Protein AF-A0A1N7G6J4-F1 (afdb_monomer_lite)

Foldseek 3Di:
DALVVLLVLLLPFDFPDPVLVVLSVLLNVLSVVQNVQVVVPHDRPLVSLVSSLVSLVVNLVVCVVVVGPSGDPVNSVSSVVSSVVSVVVSVVVVVD

Structure (mmCIF, N/CA/C/O backbone):
data_AF-A0A1N7G6J4-F1
#
_entry.id   AF-A0A1N7G6J4-F1
#
loop_
_atom_site.group_PDB
_atom_site.id
_atom_site.type_symbol
_atom_site.label_atom_id
_atom_site.label_alt_id
_atom_site.label_comp_id
_atom_site.label_asym_id
_atom_site.label_entity_id
_atom_site.label_seq_id
_atom_site.pdbx_PDB_ins_code
_atom_site.Cartn_x
_atom_site.Cartn_y
_atom_site.Cartn_z
_atom_site.occupancy
_atom_site.B_iso_or_equiv
_atom_site.auth_seq_id
_atom_site.auth_comp_id
_atom_site.auth_asym_id
_atom_site.auth_atom_id
_atom_site.pdbx_PDB_model_num
ATOM 1 N N . MET A 1 1 ? -10.338 -8.335 1.757 1.00 73.31 1 MET A N 1
ATOM 2 C CA . MET A 1 1 ? -8.888 -8.339 2.011 1.00 73.31 1 MET A CA 1
ATOM 3 C C . MET A 1 1 ? -8.643 -7.590 3.307 1.00 73.31 1 MET A C 1
ATOM 5 O O . MET A 1 1 ? -9.144 -6.479 3.438 1.00 73.31 1 MET A O 1
ATOM 9 N N . THR A 1 2 ? -7.968 -8.201 4.274 1.00 89.00 2 THR A N 1
ATOM 10 C CA . THR A 1 2 ? -7.589 -7.554 5.543 1.00 89.00 2 THR A CA 1
ATOM 11 C C . THR A 1 2 ? -6.323 -6.708 5.369 1.00 89.00 2 THR A C 1
ATOM 13 O O . THR A 1 2 ? -5.602 -6.863 4.380 1.00 89.00 2 THR A O 1
ATOM 16 N N . ILE A 1 3 ? -6.009 -5.833 6.333 1.00 93.25 3 ILE A N 1
ATOM 17 C CA . ILE A 1 3 ? -4.750 -5.072 6.297 1.00 93.25 3 ILE A CA 1
ATOM 18 C C . ILE A 1 3 ? -3.538 -6.010 6.355 1.00 93.25 3 ILE A C 1
ATOM 20 O O . ILE A 1 3 ? -2.574 -5.812 5.619 1.00 93.25 3 ILE A O 1
ATOM 24 N N . SER A 1 4 ? -3.592 -7.077 7.155 1.00 92.69 4 SER A N 1
ATOM 25 C CA . SER A 1 4 ? -2.499 -8.052 7.230 1.00 92.69 4 SER A CA 1
ATOM 26 C C . SER A 1 4 ? -2.273 -8.782 5.898 1.00 92.69 4 SER A C 1
ATOM 28 O O . SER A 1 4 ? -1.126 -8.995 5.499 1.00 92.69 4 SER A O 1
ATOM 30 N N . GLU A 1 5 ? -3.348 -9.133 5.181 1.00 93.50 5 GLU A N 1
ATOM 31 C CA . GLU A 1 5 ? -3.260 -9.699 3.828 1.00 93.50 5 GLU A CA 1
ATOM 32 C C . GLU A 1 5 ? -2.641 -8.700 2.848 1.00 93.50 5 GLU A C 1
ATOM 34 O O . GLU A 1 5 ? -1.722 -9.06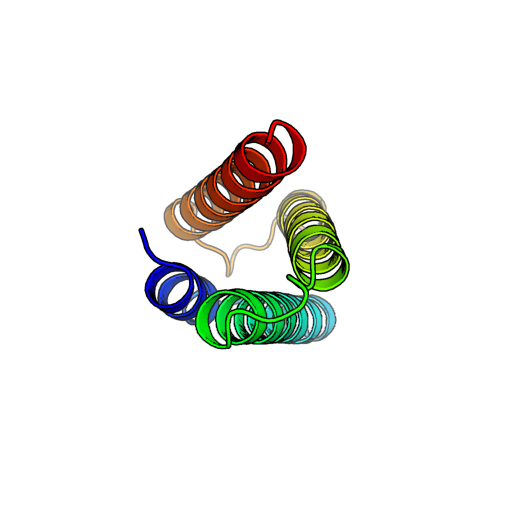2 2.114 1.00 93.50 5 GLU A O 1
ATOM 39 N N . LEU A 1 6 ? -3.078 -7.439 2.889 1.00 94.56 6 LEU A N 1
ATOM 40 C CA . LEU A 1 6 ? -2.555 -6.367 2.042 1.00 94.56 6 LEU A CA 1
ATOM 41 C C . LEU A 1 6 ? -1.047 -6.167 2.282 1.00 94.56 6 LEU A C 1
ATOM 43 O O . LEU A 1 6 ? -0.264 -6.167 1.333 1.00 94.56 6 LEU A O 1
ATOM 47 N N . CYS A 1 7 ? 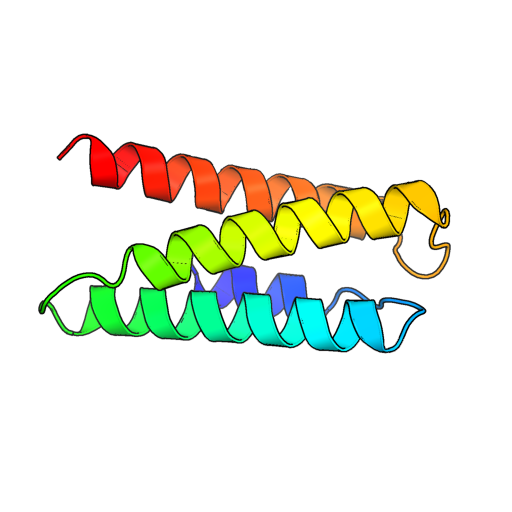-0.609 -6.092 3.541 1.00 96.38 7 CYS A N 1
ATOM 48 C CA . CYS A 1 7 ? 0.809 -6.000 3.905 1.00 96.38 7 CYS A CA 1
ATOM 49 C C . CYS A 1 7 ? 1.627 -7.186 3.376 1.00 96.38 7 CYS A C 1
ATOM 51 O O . CYS A 1 7 ? 2.729 -6.998 2.851 1.00 96.38 7 CYS A O 1
ATOM 53 N N . ARG A 1 8 ? 1.087 -8.409 3.480 1.00 95.75 8 ARG A N 1
ATOM 54 C CA . ARG A 1 8 ? 1.736 -9.613 2.949 1.00 95.75 8 ARG A CA 1
ATOM 55 C C . ARG A 1 8 ? 1.914 -9.520 1.438 1.00 95.75 8 ARG A C 1
ATOM 57 O O . ARG A 1 8 ? 3.011 -9.789 0.952 1.00 95.75 8 ARG A O 1
ATOM 64 N N . GLU A 1 9 ? 0.880 -9.134 0.700 1.00 94.31 9 GLU A N 1
ATOM 65 C CA . GLU A 1 9 ? 0.972 -9.023 -0.757 1.00 94.31 9 GLU A CA 1
ATOM 66 C C . GLU A 1 9 ? 1.912 -7.883 -1.190 1.00 94.31 9 GLU A C 1
ATOM 68 O O . GLU A 1 9 ? 2.763 -8.091 -2.056 1.00 94.31 9 GLU A O 1
ATOM 73 N N . LEU A 1 10 ? 1.872 -6.723 -0.524 1.00 95.25 10 LEU A N 1
ATOM 74 C CA . LEU A 1 10 ? 2.802 -5.617 -0.793 1.00 95.25 10 LEU A CA 1
ATOM 75 C C . LEU A 1 10 ? 4.268 -6.003 -0.565 1.00 95.25 10 LEU A C 1
ATOM 77 O O . LEU A 1 10 ? 5.131 -5.621 -1.356 1.00 95.25 10 LEU A O 1
ATOM 81 N N . SER A 1 11 ? 4.561 -6.796 0.472 1.00 96.00 11 SER A N 1
ATOM 82 C CA . SER A 1 11 ? 5.932 -7.246 0.769 1.00 96.00 11 SER A CA 1
ATOM 83 C C . SER A 1 11 ? 6.552 -8.121 -0.329 1.00 96.00 11 SER A C 1
ATOM 85 O O . SER A 1 11 ? 7.772 -8.276 -0.384 1.00 96.00 11 SER A O 1
ATOM 87 N N . ARG A 1 12 ? 5.729 -8.684 -1.225 1.00 95.25 12 ARG A N 1
ATOM 88 C CA . ARG A 1 12 ? 6.176 -9.529 -2.343 1.00 95.25 12 ARG A CA 1
ATOM 89 C C . ARG A 1 12 ? 6.556 -8.728 -3.585 1.00 95.25 12 ARG A C 1
ATOM 91 O O . ARG A 1 12 ? 7.094 -9.305 -4.533 1.00 95.25 12 ARG A O 1
ATOM 98 N N . ILE A 1 13 ? 6.267 -7.428 -3.618 1.00 95.88 13 ILE A N 1
ATOM 99 C CA . ILE A 1 13 ? 6.612 -6.575 -4.753 1.00 95.88 13 ILE A CA 1
ATOM 100 C C 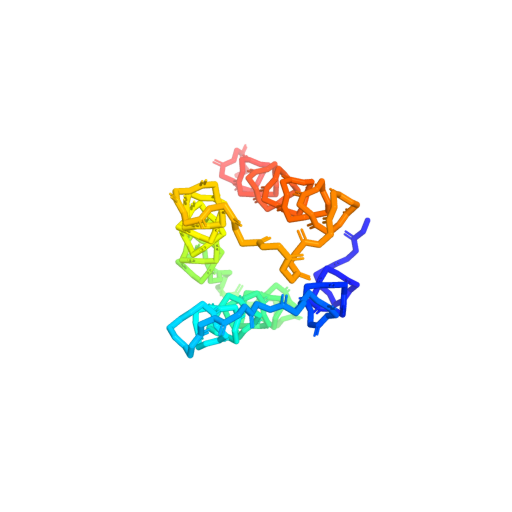. ILE A 1 13 ? 8.111 -6.272 -4.713 1.00 95.88 13 ILE A C 1
ATOM 102 O O . ILE A 1 13 ? 8.627 -5.713 -3.746 1.00 95.88 13 ILE A O 1
ATOM 106 N N . GLN A 1 14 ? 8.817 -6.627 -5.787 1.00 95.12 14 GLN A N 1
ATOM 107 C CA . GLN A 1 14 ? 10.246 -6.359 -5.907 1.00 95.12 14 GLN A CA 1
ATOM 108 C C . GLN A 1 14 ? 10.487 -5.065 -6.677 1.00 95.12 14 GLN A C 1
ATOM 110 O O . GLN A 1 14 ? 10.300 -4.997 -7.888 1.00 95.12 14 GLN A O 1
ATOM 115 N N . PHE A 1 15 ? 10.920 -4.034 -5.956 1.00 96.62 15 PHE A N 1
ATOM 116 C CA . PHE A 1 15 ? 11.305 -2.754 -6.541 1.00 96.62 15 PHE A CA 1
ATOM 117 C C . PHE A 1 15 ? 12.796 -2.724 -6.887 1.00 96.62 15 PHE A C 1
ATOM 119 O O . PHE A 1 15 ? 13.625 -3.219 -6.117 1.00 96.62 15 PHE A O 1
ATOM 126 N N . SER A 1 16 ? 13.153 -2.071 -7.993 1.00 95.31 16 SER A N 1
ATOM 127 C CA . SER A 1 16 ? 14.548 -1.985 -8.449 1.00 95.31 16 SER A CA 1
ATOM 128 C C . SER A 1 16 ? 15.404 -0.988 -7.669 1.00 95.31 16 SER A C 1
ATOM 130 O O . SER A 1 16 ? 16.617 -1.171 -7.562 1.00 95.31 16 SER A O 1
ATOM 132 N N . THR A 1 17 ? 14.802 0.056 -7.090 1.00 97.25 17 THR A N 1
ATOM 133 C CA . THR A 1 17 ? 15.538 1.140 -6.422 1.00 97.25 17 THR A CA 1
ATOM 134 C C . THR A 1 17 ? 15.463 1.041 -4.900 1.00 97.25 17 THR A C 1
ATOM 136 O O . THR A 1 17 ? 14.443 0.650 -4.334 1.00 97.25 17 THR A O 1
ATOM 139 N N . ALA A 1 18 ? 16.537 1.451 -4.214 1.00 97.31 18 ALA A N 1
ATOM 140 C CA . ALA A 1 18 ? 16.574 1.499 -2.750 1.00 97.31 18 ALA A CA 1
ATOM 141 C C . ALA A 1 18 ? 15.462 2.393 -2.171 1.00 97.31 18 ALA A C 1
ATOM 143 O O . ALA A 1 18 ? 14.745 1.972 -1.272 1.00 97.31 18 ALA A O 1
ATOM 144 N N . HIS A 1 19 ? 15.247 3.573 -2.763 1.00 96.25 19 HIS A N 1
ATOM 145 C CA . HIS A 1 19 ? 14.195 4.505 -2.351 1.00 96.25 19 HIS A CA 1
ATOM 146 C C . HIS A 1 19 ? 12.786 3.897 -2.441 1.00 96.25 19 HIS A C 1
ATOM 148 O O . HIS A 1 19 ? 11.961 4.121 -1.559 1.00 96.25 19 HIS A O 1
ATOM 154 N N . ALA A 1 20 ? 12.497 3.108 -3.482 1.00 97.56 20 ALA A N 1
ATOM 155 C CA . ALA A 1 20 ? 11.202 2.444 -3.610 1.00 97.56 20 ALA A CA 1
ATOM 156 C C . ALA A 1 20 ? 11.038 1.304 -2.594 1.00 97.56 20 ALA A C 1
ATOM 158 O O . ALA A 1 20 ? 9.964 1.164 -2.015 1.00 97.56 20 ALA A O 1
ATOM 159 N N . LYS A 1 21 ? 12.107 0.551 -2.303 1.00 98.06 21 LYS A N 1
ATOM 160 C CA . LYS A 1 21 ? 12.103 -0.464 -1.234 1.00 98.06 21 LYS A CA 1
ATOM 161 C C . LYS A 1 21 ? 11.840 0.159 0.138 1.00 98.06 21 LYS A C 1
ATOM 163 O O . LYS A 1 21 ? 10.988 -0.325 0.879 1.00 98.06 21 LYS A O 1
ATOM 168 N N . GLU A 1 22 ? 12.529 1.252 0.458 1.00 98.12 22 GLU A N 1
ATOM 169 C CA . GLU A 1 22 ? 12.330 1.994 1.706 1.00 98.12 22 GLU A CA 1
ATOM 170 C C . GLU A 1 22 ? 10.900 2.538 1.804 1.00 98.12 22 GLU A C 1
ATOM 172 O O . GLU A 1 22 ? 10.227 2.357 2.821 1.00 98.12 22 GLU A O 1
ATOM 177 N N . ARG A 1 23 ? 10.393 3.139 0.720 1.00 98.06 23 ARG A N 1
ATOM 178 C CA . ARG A 1 23 ? 9.020 3.647 0.681 1.00 98.06 23 ARG A CA 1
ATOM 179 C C . ARG A 1 23 ? 7.990 2.534 0.869 1.00 98.06 23 ARG A C 1
ATOM 181 O O . ARG A 1 23 ? 7.041 2.738 1.619 1.00 98.06 23 ARG A O 1
ATOM 188 N N . ALA A 1 24 ? 8.173 1.377 0.236 1.00 98.06 24 ALA A N 1
ATOM 189 C CA . ALA A 1 24 ? 7.289 0.224 0.400 1.00 98.06 24 ALA A CA 1
ATOM 190 C C . ALA A 1 24 ? 7.298 -0.311 1.839 1.00 98.06 24 ALA A C 1
ATOM 192 O O . ALA A 1 24 ? 6.234 -0.563 2.401 1.00 98.06 24 ALA A O 1
ATOM 193 N N . SER A 1 25 ? 8.476 -0.397 2.464 1.00 98.25 25 SER A N 1
ATOM 194 C CA . SER A 1 25 ? 8.603 -0.751 3.883 1.00 98.25 25 SER A CA 1
ATOM 195 C C . SER A 1 25 ? 7.832 0.227 4.776 1.00 98.25 25 SER A C 1
ATOM 197 O O . SER A 1 25 ? 7.041 -0.188 5.623 1.00 98.25 25 SER A O 1
ATOM 199 N N . ARG A 1 26 ? 7.969 1.536 4.523 1.00 98.38 26 ARG A N 1
ATOM 200 C CA . ARG A 1 26 ? 7.224 2.566 5.257 1.00 98.38 26 ARG A CA 1
ATOM 201 C C . ARG A 1 26 ? 5.714 2.447 5.052 1.00 98.38 26 ARG A C 1
ATOM 203 O O . ARG A 1 26 ? 4.981 2.574 6.022 1.00 98.38 26 ARG A O 1
ATOM 210 N N . VAL A 1 27 ? 5.241 2.174 3.833 1.00 98.50 27 VAL A N 1
ATOM 211 C CA . VAL A 1 27 ? 3.809 1.928 3.567 1.00 98.50 27 VAL A CA 1
ATOM 212 C C . VAL A 1 27 ? 3.294 0.765 4.417 1.00 98.50 27 VAL A C 1
ATOM 214 O O . VAL A 1 27 ? 2.282 0.916 5.095 1.00 98.50 27 VAL A O 1
ATOM 217 N N . ILE A 1 28 ? 4.009 -0.363 4.437 1.00 98.44 28 ILE A N 1
ATOM 218 C CA . ILE A 1 28 ? 3.640 -1.538 5.241 1.00 98.44 28 ILE A CA 1
ATOM 219 C C . ILE A 1 28 ? 3.608 -1.191 6.734 1.00 98.44 28 ILE A C 1
ATOM 221 O O . ILE A 1 28 ? 2.649 -1.534 7.421 1.00 98.44 28 ILE A O 1
ATOM 225 N N . GLN A 1 29 ? 4.611 -0.465 7.229 1.00 98.50 29 GLN A N 1
ATOM 226 C CA . GLN A 1 29 ? 4.658 -0.029 8.624 1.00 98.50 29 GLN A CA 1
ATOM 227 C C . GLN A 1 29 ? 3.451 0.847 8.991 1.00 98.50 29 GLN A C 1
ATOM 229 O O . GLN A 1 29 ? 2.839 0.642 10.036 1.00 98.50 29 GLN A O 1
ATOM 234 N N . GLN A 1 30 ? 3.085 1.808 8.140 1.00 98.31 30 GLN A N 1
ATOM 235 C CA . GLN A 1 30 ? 1.943 2.688 8.400 1.00 98.31 30 GLN A CA 1
ATOM 236 C C . GLN A 1 30 ? 0.614 1.927 8.399 1.00 98.31 30 GLN A C 1
ATOM 238 O O . GLN A 1 30 ? -0.228 2.147 9.267 1.00 98.31 30 GLN A O 1
ATOM 243 N N . LEU A 1 31 ? 0.457 0.956 7.499 1.00 97.69 31 LEU A N 1
ATOM 244 C CA . LEU A 1 31 ? -0.701 0.064 7.504 1.00 97.69 31 LEU A CA 1
ATOM 245 C C . LEU A 1 31 ? -0.788 -0.762 8.792 1.00 97.69 31 LEU A C 1
ATOM 247 O O . LEU A 1 31 ? -1.869 -0.890 9.356 1.00 97.69 31 LEU A O 1
ATOM 251 N N . GLN A 1 32 ? 0.334 -1.283 9.291 1.00 97.62 32 GLN A N 1
ATOM 252 C CA . GLN A 1 32 ? 0.377 -2.032 10.553 1.00 97.62 32 GLN A CA 1
ATOM 253 C C . GLN A 1 32 ? 0.042 -1.157 11.768 1.00 97.62 32 GLN A C 1
ATOM 255 O O . GLN A 1 32 ? -0.664 -1.611 12.670 1.00 97.62 32 GLN A O 1
ATOM 260 N N . ILE A 1 33 ? 0.520 0.093 11.793 1.00 96.81 33 ILE A N 1
ATOM 261 C CA . ILE A 1 33 ? 0.176 1.072 12.837 1.00 96.81 33 ILE A CA 1
ATOM 262 C C . ILE A 1 33 ? -1.330 1.340 12.825 1.00 96.81 33 ILE A C 1
ATOM 264 O O . ILE A 1 33 ? -1.975 1.295 13.873 1.00 96.81 33 ILE A O 1
ATOM 268 N N . TYR A 1 34 ? -1.894 1.580 11.642 1.00 95.81 34 TYR A N 1
ATOM 269 C CA . TYR A 1 34 ? -3.327 1.775 11.477 1.00 95.81 34 TYR A CA 1
ATOM 270 C C . TYR A 1 34 ? -4.128 0.542 11.931 1.00 95.81 34 TYR A C 1
ATOM 272 O O . TYR A 1 34 ? -5.031 0.678 12.754 1.00 95.81 34 TYR A O 1
ATOM 280 N N . ASP A 1 35 ? -3.767 -0.661 11.483 1.00 95.38 35 ASP A N 1
ATOM 281 C CA . ASP A 1 35 ? -4.453 -1.909 11.856 1.00 95.38 35 ASP A CA 1
ATOM 282 C C . ASP A 1 35 ? -4.436 -2.131 13.374 1.00 95.38 35 ASP A C 1
ATOM 284 O O . ASP A 1 35 ? -5.465 -2.413 13.987 1.00 95.38 35 ASP A O 1
ATOM 288 N N . SER A 1 36 ? -3.285 -1.885 14.006 1.00 95.62 36 SER A N 1
ATOM 289 C CA . SER A 1 36 ? -3.141 -1.964 15.464 1.00 95.62 36 SER A CA 1
ATOM 290 C C . SER A 1 36 ? -4.037 -0.952 16.187 1.00 95.62 36 SER A C 1
ATOM 292 O O . SER A 1 36 ? -4.595 -1.270 17.236 1.00 95.62 36 SER A O 1
ATOM 294 N N . SER A 1 37 ? -4.207 0.255 15.631 1.00 93.94 37 SER A N 1
ATOM 295 C CA . SER A 1 37 ? -5.103 1.273 16.203 1.00 93.94 37 SER A CA 1
ATOM 296 C C . SER A 1 37 ? -6.583 0.899 16.088 1.00 93.94 37 SER A C 1
ATOM 298 O O . SER A 1 37 ? -7.352 1.168 17.002 1.00 93.94 37 SER A O 1
ATOM 300 N N . VAL A 1 38 ? -6.981 0.218 15.008 1.00 91.56 38 VAL A N 1
ATOM 301 C CA . VAL A 1 38 ? -8.350 -0.296 14.850 1.00 91.56 38 VAL A CA 1
ATOM 302 C C . VAL A 1 38 ? -8.613 -1.428 15.845 1.00 91.56 38 VAL A C 1
ATOM 304 O O . VAL A 1 38 ? -9.675 -1.483 16.461 1.00 91.56 38 VAL A O 1
ATOM 307 N N . GLN A 1 39 ? -7.639 -2.321 16.035 1.00 91.94 39 GLN A N 1
ATOM 308 C CA . GLN A 1 39 ? -7.765 -3.474 16.932 1.00 91.94 39 GLN A CA 1
ATOM 309 C C . GLN A 1 39 ? -7.760 -3.097 18.418 1.00 91.94 39 GLN A C 1
ATOM 311 O O . GLN A 1 39 ? -8.364 -3.805 19.221 1.00 91.94 39 GLN A O 1
ATOM 316 N N . SER A 1 40 ? -7.095 -2.002 18.800 1.00 91.69 40 SER A N 1
ATOM 317 C CA . SER A 1 40 ? -7.026 -1.567 20.201 1.00 91.69 40 SER A CA 1
ATOM 318 C C . SER A 1 40 ? -8.340 -0.976 20.724 1.00 91.69 40 SER A C 1
ATOM 320 O O . SER A 1 40 ? -8.492 -0.832 21.937 1.00 91.69 40 SER A O 1
ATOM 322 N N . GLY A 1 41 ? -9.280 -0.625 19.837 1.00 80.94 41 GLY A N 1
ATOM 323 C CA . GLY A 1 41 ? -10.550 0.015 20.195 1.00 80.94 41 GLY A CA 1
ATOM 324 C C . GLY A 1 41 ? -10.405 1.435 20.758 1.00 80.94 41 GLY A C 1
ATOM 325 O O . GLY A 1 41 ? -11.381 1.982 21.267 1.00 80.94 41 GLY A O 1
ATOM 326 N N . GLY A 1 42 ? -9.197 2.006 20.702 1.00 82.31 42 GLY A N 1
ATOM 327 C CA . GLY A 1 42 ? -8.918 3.396 21.056 1.00 82.31 42 GLY A CA 1
ATOM 328 C C . GLY A 1 42 ? -9.064 4.336 19.859 1.00 82.31 42 GLY A C 1
ATOM 329 O O . GLY A 1 42 ? -9.797 4.055 18.911 1.00 82.31 42 GLY A O 1
ATOM 330 N N . ASP A 1 43 ? -8.333 5.450 19.890 1.00 89.25 43 ASP A N 1
ATOM 331 C CA . ASP A 1 43 ? -8.323 6.407 18.784 1.00 89.25 43 ASP A CA 1
ATOM 332 C C . ASP A 1 43 ? -7.718 5.775 17.522 1.00 89.25 43 ASP A C 1
ATOM 334 O O . ASP A 1 43 ? -6.545 5.386 17.485 1.00 89.25 43 ASP A O 1
ATOM 338 N N . ILE A 1 44 ? -8.529 5.697 16.466 1.00 91.12 44 ILE A N 1
ATOM 339 C CA . ILE A 1 44 ? -8.100 5.183 15.166 1.00 91.12 44 ILE A CA 1
ATOM 340 C C . ILE A 1 44 ? -7.079 6.150 14.565 1.00 91.12 44 ILE A C 1
ATOM 342 O O . ILE A 1 44 ? -7.339 7.342 14.379 1.00 91.12 44 ILE A O 1
ATOM 346 N N . ASN A 1 45 ? -5.912 5.627 14.197 1.00 93.62 45 ASN A N 1
ATOM 347 C CA . ASN A 1 45 ? -4.836 6.414 13.614 1.00 93.62 45 ASN A CA 1
ATOM 348 C C . ASN A 1 45 ? -5.056 6.619 12.106 1.00 93.62 45 ASN A C 1
ATOM 350 O O . ASN A 1 45 ? -4.422 5.981 11.262 1.00 93.62 45 ASN A O 1
ATOM 354 N N . PHE A 1 46 ? -5.955 7.541 11.766 1.00 92.44 46 PHE A N 1
ATOM 355 C CA . PHE A 1 46 ? -6.248 7.916 10.379 1.00 92.44 46 PHE A CA 1
ATOM 356 C C . PHE A 1 46 ? -5.054 8.514 9.634 1.00 92.44 46 PHE A C 1
ATOM 358 O O . PHE A 1 46 ? -4.933 8.339 8.422 1.00 92.44 46 PHE A O 1
ATOM 365 N N . VAL A 1 47 ? -4.145 9.176 10.355 1.00 94.56 47 VAL A N 1
ATOM 366 C CA . VAL A 1 47 ? -2.927 9.750 9.771 1.00 94.56 47 VAL A CA 1
ATOM 367 C C . VAL A 1 47 ? -2.047 8.648 9.183 1.00 94.56 47 VAL A C 1
ATOM 369 O O . VAL A 1 47 ? -1.569 8.790 8.060 1.00 94.56 47 VAL A O 1
ATOM 372 N N . ALA A 1 48 ? -1.904 7.517 9.878 1.00 96.19 48 ALA A N 1
ATOM 373 C CA . ALA A 1 48 ? -1.151 6.374 9.367 1.00 96.19 48 ALA A CA 1
ATOM 374 C C . ALA A 1 48 ? -1.774 5.800 8.078 1.00 96.19 48 ALA A C 1
ATOM 376 O O . ALA A 1 48 ? -1.061 5.499 7.119 1.00 96.19 48 ALA A O 1
ATOM 377 N N . LEU A 1 49 ? -3.108 5.712 7.995 1.00 96.25 49 LEU A N 1
ATOM 378 C CA . LEU A 1 49 ? -3.779 5.274 6.764 1.00 96.25 49 LEU A CA 1
ATOM 379 C C . LEU A 1 49 ? -3.548 6.254 5.603 1.00 96.25 49 LEU A C 1
ATOM 381 O O . LEU A 1 49 ? -3.256 5.826 4.485 1.00 96.25 49 LEU A O 1
ATOM 385 N N . LEU A 1 50 ? -3.633 7.561 5.861 1.00 96.25 50 LEU A N 1
ATOM 386 C CA . LEU A 1 50 ? -3.390 8.590 4.850 1.00 96.25 50 LEU A CA 1
ATOM 387 C C . LEU A 1 50 ? -1.937 8.567 4.344 1.00 96.25 50 LEU A C 1
ATOM 389 O O . LEU A 1 50 ? -1.702 8.627 3.134 1.00 96.25 50 LEU A O 1
ATOM 393 N N . ASP A 1 51 ? -0.970 8.403 5.246 1.00 97.94 51 ASP A N 1
ATOM 394 C CA . ASP A 1 51 ? 0.449 8.265 4.906 1.00 97.94 51 ASP A CA 1
ATOM 395 C C . ASP A 1 51 ? 0.712 7.016 4.049 1.00 97.94 51 ASP A C 1
ATOM 397 O O . ASP A 1 51 ? 1.502 7.065 3.097 1.00 97.94 51 ASP A O 1
ATOM 401 N N . ALA A 1 52 ? 0.034 5.901 4.342 1.00 98.19 52 ALA A N 1
ATOM 402 C CA . ALA A 1 52 ? 0.110 4.693 3.525 1.00 98.19 52 ALA A CA 1
ATOM 403 C C . ALA A 1 52 ? -0.436 4.935 2.107 1.00 98.19 52 ALA A C 1
ATOM 405 O O . ALA A 1 52 ? 0.233 4.584 1.131 1.00 98.19 52 ALA A O 1
ATOM 406 N N . ILE A 1 53 ? -1.599 5.589 1.980 1.00 98.19 53 ILE A N 1
ATOM 407 C CA . ILE A 1 53 ? -2.199 5.965 0.687 1.00 98.19 53 ILE A CA 1
ATOM 408 C C . ILE A 1 53 ? -1.226 6.838 -0.115 1.00 98.19 53 ILE A C 1
ATOM 410 O O . ILE A 1 53 ? -0.893 6.509 -1.256 1.00 98.19 53 ILE A O 1
ATOM 414 N N . ALA A 1 54 ? -0.699 7.905 0.492 1.00 98.31 54 ALA A N 1
ATOM 415 C CA . ALA A 1 54 ? 0.258 8.801 -0.156 1.00 98.31 54 ALA A CA 1
ATOM 416 C C . ALA A 1 54 ? 1.547 8.070 -0.578 1.00 98.31 54 ALA A C 1
ATOM 418 O O . ALA A 1 54 ? 2.094 8.311 -1.660 1.00 98.31 54 ALA A O 1
ATOM 419 N N . GLY A 1 55 ? 2.026 7.136 0.248 1.00 98.25 55 GLY A N 1
ATOM 420 C CA . GLY A 1 55 ? 3.167 6.287 -0.079 1.00 98.25 55 GLY A CA 1
ATOM 421 C C . GLY A 1 55 ? 2.911 5.373 -1.281 1.00 98.25 55 GLY A C 1
ATOM 422 O O . GLY A 1 55 ? 3.792 5.248 -2.134 1.00 98.25 55 GLY A O 1
ATOM 423 N N . MET A 1 56 ? 1.713 4.795 -1.402 1.00 98.38 56 MET A N 1
ATOM 424 C CA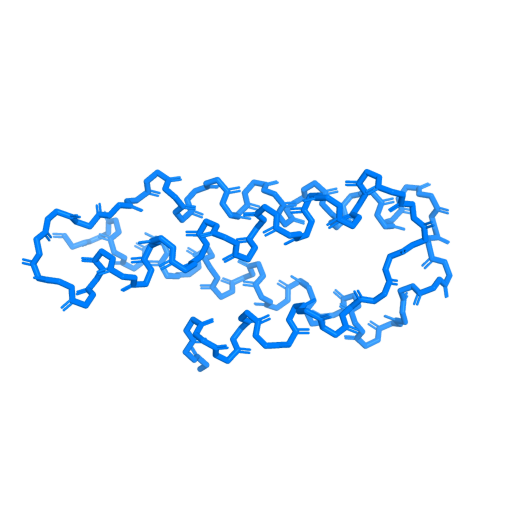 . MET A 1 56 ? 1.335 3.979 -2.562 1.00 98.38 56 MET A CA 1
ATOM 425 C C . MET A 1 56 ? 1.203 4.806 -3.842 1.00 98.38 56 MET A C 1
ATOM 427 O O . MET A 1 56 ? 1.686 4.367 -4.885 1.00 98.38 56 MET A O 1
ATOM 431 N N . VAL A 1 57 ? 0.631 6.014 -3.771 1.00 98.38 57 VAL A N 1
ATOM 432 C CA . VAL A 1 57 ? 0.592 6.949 -4.914 1.00 98.38 57 VAL A CA 1
ATOM 433 C C . VAL A 1 57 ? 2.005 7.236 -5.415 1.00 98.38 57 VAL A C 1
ATOM 435 O O . VAL A 1 57 ? 2.272 7.153 -6.615 1.00 98.38 57 VAL A O 1
ATOM 438 N N . TRP A 1 58 ? 2.933 7.512 -4.495 1.00 98.38 58 TRP A N 1
ATOM 439 C CA . TRP A 1 58 ? 4.331 7.733 -4.852 1.00 98.38 58 TRP A CA 1
ATOM 440 C C . TRP A 1 58 ? 4.952 6.503 -5.526 1.00 98.38 58 TRP A C 1
ATOM 442 O O . TRP A 1 58 ? 5.638 6.649 -6.534 1.00 98.38 58 TRP A O 1
ATOM 452 N N . LEU A 1 59 ? 4.701 5.292 -5.012 1.00 98.31 59 LEU A N 1
ATOM 453 C CA . LEU A 1 59 ? 5.222 4.051 -5.600 1.00 98.31 59 LEU A CA 1
ATOM 454 C C . LEU A 1 59 ? 4.666 3.802 -7.006 1.00 98.31 59 LEU A C 1
ATOM 456 O O . LEU A 1 59 ? 5.437 3.460 -7.903 1.00 98.31 59 LEU A O 1
ATOM 460 N N . LEU A 1 60 ? 3.362 4.002 -7.211 1.00 97.94 60 LEU A N 1
ATOM 461 C CA . LEU A 1 60 ? 2.714 3.872 -8.520 1.00 97.94 60 LEU A CA 1
ATOM 462 C C . LEU A 1 60 ? 3.353 4.816 -9.542 1.00 97.94 60 LEU A C 1
ATOM 464 O O . LEU A 1 60 ? 3.733 4.391 -10.637 1.00 97.94 60 LEU A O 1
ATOM 468 N N . GLU A 1 61 ? 3.527 6.080 -9.159 1.00 97.88 61 GLU A N 1
ATOM 469 C CA . GLU A 1 61 ? 4.142 7.082 -10.022 1.00 97.88 61 GLU A CA 1
ATOM 470 C C . GLU A 1 61 ? 5.621 6.782 -10.282 1.00 97.88 61 GLU A C 1
ATOM 472 O O . GLU A 1 61 ? 6.075 6.869 -11.423 1.00 97.88 61 GLU A O 1
ATOM 477 N N . HIS A 1 62 ? 6.371 6.365 -9.260 1.00 97.69 62 HIS A N 1
ATOM 478 C CA . HIS A 1 62 ? 7.781 5.998 -9.395 1.00 97.69 62 HIS A CA 1
ATOM 479 C C . HIS A 1 62 ? 7.960 4.828 -10.367 1.00 97.69 62 HIS A C 1
ATOM 481 O O . HIS A 1 62 ? 8.706 4.952 -11.339 1.00 97.69 62 HIS A O 1
ATOM 487 N N . VAL A 1 63 ? 7.225 3.728 -10.165 1.00 97.25 63 VAL A N 1
ATOM 488 C CA . VAL A 1 63 ? 7.264 2.535 -11.032 1.00 97.25 63 VAL A CA 1
ATOM 489 C C . VAL A 1 63 ? 6.942 2.888 -12.482 1.00 97.25 63 VAL A C 1
ATOM 491 O O . VAL A 1 63 ? 7.608 2.401 -13.401 1.00 97.25 63 VAL A O 1
ATOM 494 N N . ARG A 1 64 ? 5.947 3.756 -12.699 1.00 96.56 64 ARG A N 1
ATOM 495 C CA . ARG A 1 64 ? 5.578 4.252 -14.028 1.00 96.56 64 ARG A CA 1
ATOM 496 C C . ARG A 1 64 ? 6.693 5.102 -14.637 1.00 96.56 64 ARG A C 1
ATOM 498 O O . ARG A 1 64 ? 7.096 4.846 -15.770 1.00 96.56 64 ARG A O 1
ATOM 505 N N . ARG A 1 65 ? 7.205 6.083 -13.890 1.00 97.50 65 ARG A N 1
ATOM 506 C CA . ARG A 1 65 ? 8.176 7.082 -14.357 1.00 97.50 65 ARG A CA 1
ATOM 507 C C . ARG A 1 65 ? 9.502 6.468 -14.783 1.00 97.50 65 ARG A C 1
ATOM 509 O O . ARG A 1 65 ? 10.046 6.876 -15.804 1.00 97.50 65 ARG A O 1
ATOM 516 N N . ILE A 1 66 ? 10.019 5.504 -14.021 1.00 97.00 66 ILE A N 1
ATOM 517 C CA . ILE A 1 66 ? 11.279 4.827 -14.370 1.00 97.00 66 ILE A CA 1
ATOM 518 C C . ILE A 1 66 ? 11.066 3.582 -15.236 1.00 97.00 66 ILE A C 1
ATOM 520 O O . ILE A 1 66 ? 12.034 2.923 -15.604 1.00 97.00 66 ILE A O 1
ATOM 524 N N . ASN A 1 67 ? 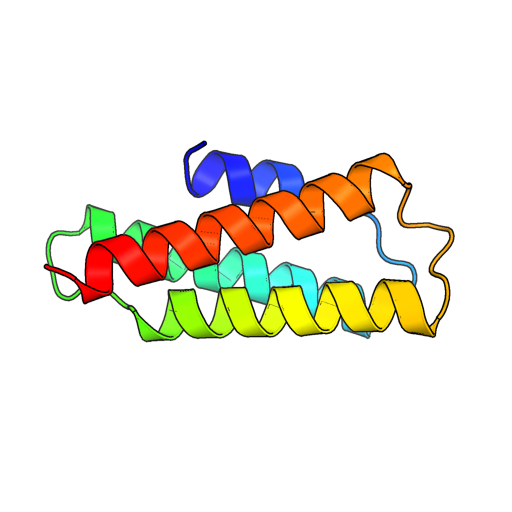9.807 3.249 -15.540 1.00 95.38 67 ASN A N 1
ATOM 525 C CA . ASN A 1 67 ? 9.414 1.994 -16.165 1.00 95.38 67 ASN A CA 1
ATOM 526 C C . ASN A 1 67 ? 10.084 0.781 -15.493 1.00 95.38 67 ASN A C 1
ATOM 528 O O . ASN A 1 67 ? 10.807 0.018 -16.137 1.00 95.38 67 ASN A O 1
ATOM 532 N N . ASP A 1 68 ? 9.862 0.625 -14.185 1.00 95.06 68 ASP A N 1
ATOM 533 C CA . ASP A 1 68 ? 10.558 -0.380 -13.377 1.00 95.06 68 ASP A CA 1
ATOM 534 C C . ASP A 1 68 ? 10.224 -1.802 -13.856 1.00 95.06 68 ASP A C 1
ATOM 536 O O . ASP A 1 68 ? 9.141 -2.329 -13.592 1.00 95.06 68 ASP A O 1
ATOM 540 N N . ARG A 1 69 ? 11.153 -2.427 -14.584 1.00 94.75 69 ARG A N 1
ATOM 541 C CA . ARG A 1 69 ? 10.960 -3.765 -15.161 1.00 94.75 69 ARG A CA 1
ATOM 542 C C . ARG A 1 69 ? 11.025 -4.888 -14.123 1.00 94.75 69 ARG A C 1
ATOM 544 O O . ARG A 1 69 ? 10.643 -6.003 -14.462 1.00 94.75 69 ARG A O 1
ATOM 551 N N . GLN A 1 70 ? 11.486 -4.617 -12.897 1.00 95.06 70 GLN A N 1
ATOM 552 C CA . GLN A 1 70 ? 11.437 -5.604 -11.810 1.00 95.06 70 GLN A CA 1
ATOM 553 C C . GLN A 1 70 ? 10.029 -5.735 -11.223 1.00 95.06 70 GLN A C 1
ATOM 555 O O . GLN A 1 70 ? 9.668 -6.806 -10.742 1.00 95.06 70 GLN A O 1
ATOM 560 N N . VAL A 1 71 ? 9.208 -4.686 -11.336 1.00 96.69 71 VAL A N 1
ATOM 561 C CA . VAL A 1 71 ? 7.804 -4.727 -10.925 1.00 96.69 71 VAL A CA 1
ATOM 562 C C . VAL A 1 71 ? 6.956 -5.274 -12.071 1.00 96.69 71 VAL A C 1
ATOM 564 O O . VAL A 1 71 ? 6.637 -4.565 -13.037 1.00 96.69 71 VAL A O 1
ATOM 567 N N . LEU A 1 72 ? 6.575 -6.545 -11.946 1.00 96.19 72 LEU A N 1
ATOM 568 C CA . LEU A 1 72 ? 5.781 -7.274 -12.934 1.00 96.19 72 LEU A CA 1
ATOM 569 C C . LEU A 1 72 ? 4.405 -6.619 -13.145 1.00 96.19 72 LEU A C 1
ATOM 571 O O . LEU A 1 72 ? 3.853 -6.054 -12.200 1.00 96.19 72 LEU A O 1
ATOM 575 N N . PRO A 1 73 ? 3.776 -6.750 -14.330 1.00 95.50 73 PRO A N 1
ATOM 576 C CA . PRO A 1 73 ? 2.447 -6.188 -14.585 1.00 95.50 73 PRO A CA 1
ATOM 577 C C . PRO A 1 73 ? 1.397 -6.563 -13.527 1.00 95.50 73 PRO A C 1
ATOM 579 O O . PRO A 1 73 ? 0.664 -5.696 -13.060 1.00 95.50 73 PRO A O 1
ATOM 582 N N . ALA A 1 74 ? 1.388 -7.821 -13.074 1.00 95.44 74 ALA A N 1
ATOM 583 C CA . ALA A 1 74 ? 0.497 -8.278 -12.007 1.00 95.44 74 ALA A CA 1
ATOM 584 C C . ALA A 1 74 ? 0.773 -7.586 -10.657 1.00 95.44 74 ALA A C 1
ATOM 586 O O . ALA A 1 74 ? -0.158 -7.253 -9.935 1.00 95.44 74 ALA A O 1
ATOM 587 N N . GLN A 1 75 ? 2.038 -7.303 -10.330 1.00 96.38 75 GLN A N 1
ATOM 588 C CA . GLN A 1 75 ? 2.406 -6.567 -9.113 1.00 96.38 75 GLN A CA 1
ATOM 589 C C . GLN A 1 75 ? 2.028 -5.082 -9.202 1.00 96.38 75 GLN A C 1
ATOM 591 O O . GLN A 1 75 ? 1.683 -4.472 -8.194 1.00 96.38 75 GLN A O 1
ATOM 596 N N . ARG A 1 76 ? 2.059 -4.493 -10.406 1.00 96.44 76 ARG A N 1
ATOM 597 C CA . ARG A 1 76 ? 1.573 -3.122 -10.637 1.00 96.44 76 ARG A CA 1
ATOM 598 C C . ARG A 1 76 ? 0.067 -3.028 -10.416 1.00 96.44 76 ARG A C 1
ATOM 600 O O . ARG A 1 76 ? -0.387 -2.084 -9.777 1.00 96.44 76 ARG A O 1
ATOM 607 N N . LEU A 1 77 ? -0.678 -4.015 -10.919 1.00 95.88 77 LEU A N 1
ATOM 608 C CA . LEU A 1 77 ? -2.116 -4.120 -10.685 1.00 95.88 77 LEU A CA 1
ATOM 609 C C . LEU A 1 77 ? -2.409 -4.293 -9.191 1.00 95.88 77 LEU A C 1
ATOM 611 O O . LEU A 1 77 ? -3.164 -3.504 -8.637 1.00 95.88 77 LEU A O 1
ATOM 615 N N . LEU A 1 78 ? -1.718 -5.223 -8.526 1.00 95.38 78 LEU A N 1
ATOM 616 C CA . LEU A 1 78 ? -1.825 -5.435 -7.082 1.00 95.38 78 LEU A CA 1
ATOM 617 C C . LEU A 1 78 ? -1.575 -4.147 -6.280 1.00 95.38 78 LEU A C 1
ATOM 619 O O . LEU A 1 78 ? -2.305 -3.857 -5.335 1.00 95.38 78 LEU A O 1
ATOM 623 N N . LEU A 1 79 ? -0.556 -3.359 -6.642 1.00 96.62 79 LEU A N 1
ATOM 624 C CA . LEU A 1 79 ? -0.272 -2.081 -5.983 1.00 96.62 79 LEU A CA 1
ATOM 625 C C . LEU A 1 79 ? -1.420 -1.074 -6.175 1.00 96.62 79 LEU A C 1
ATOM 627 O O . LEU A 1 79 ? -1.783 -0.373 -5.230 1.00 96.62 79 LEU A O 1
ATOM 631 N N . ALA A 1 80 ? -2.011 -1.017 -7.371 1.00 97.00 80 ALA A N 1
ATOM 632 C CA . ALA A 1 80 ? -3.149 -0.145 -7.662 1.00 97.00 80 ALA A CA 1
ATOM 633 C C . ALA A 1 80 ? -4.426 -0.584 -6.920 1.00 97.00 80 ALA A C 1
ATOM 635 O O . ALA A 1 80 ? -5.133 0.257 -6.366 1.00 97.00 80 ALA A O 1
ATOM 636 N N . GLU A 1 81 ? -4.692 -1.888 -6.853 1.00 96.00 81 GLU A N 1
ATOM 637 C CA . GLU A 1 81 ? -5.814 -2.470 -6.105 1.00 96.00 81 GLU A CA 1
ATOM 638 C C . GLU A 1 81 ? -5.655 -2.270 -4.593 1.00 96.00 81 GLU A C 1
ATOM 640 O O . GLU A 1 81 ? -6.616 -1.925 -3.901 1.00 96.00 81 GLU A O 1
ATOM 645 N N . SER A 1 82 ? -4.431 -2.414 -4.078 1.00 95.81 82 SER A N 1
ATOM 646 C CA . SER A 1 82 ? -4.102 -2.134 -2.675 1.00 95.81 82 SER A CA 1
ATOM 647 C C . SER A 1 82 ? -4.364 -0.667 -2.336 1.00 95.81 82 SER A C 1
ATOM 649 O O . SER A 1 82 ? -5.017 -0.369 -1.338 1.00 95.81 82 SER A O 1
ATOM 651 N N . HIS A 1 83 ? -3.936 0.250 -3.208 1.00 97.25 83 HIS A N 1
ATOM 652 C CA . HIS A 1 83 ? -4.221 1.675 -3.061 1.00 97.25 83 HIS A CA 1
ATOM 653 C C . HIS A 1 83 ? -5.729 1.958 -3.064 1.00 97.25 83 HIS A C 1
ATOM 655 O O . HIS A 1 83 ? -6.222 2.637 -2.165 1.00 97.25 83 HIS A O 1
ATOM 661 N N . ALA A 1 84 ? -6.473 1.403 -4.026 1.00 96.38 84 ALA A N 1
ATOM 662 C CA . ALA A 1 84 ? -7.925 1.564 -4.092 1.00 96.38 84 ALA A CA 1
ATOM 663 C C . ALA A 1 84 ? -8.620 1.033 -2.826 1.00 96.38 84 ALA A C 1
ATOM 665 O O . ALA A 1 84 ? -9.504 1.698 -2.289 1.00 96.38 84 ALA A O 1
ATOM 666 N N . THR A 1 85 ? -8.164 -0.110 -2.304 1.00 95.00 85 THR A N 1
ATOM 667 C CA . THR A 1 85 ? -8.663 -0.692 -1.049 1.00 95.00 85 THR A CA 1
ATOM 668 C C . THR A 1 85 ? -8.441 0.259 0.130 1.00 95.00 85 THR A C 1
ATOM 670 O O . THR A 1 85 ? -9.370 0.516 0.895 1.00 95.00 85 THR A O 1
ATOM 673 N N . CYS A 1 86 ? -7.241 0.832 0.269 1.00 95.44 86 CYS A N 1
ATOM 674 C CA . CYS A 1 86 ? -6.940 1.789 1.337 1.00 95.44 86 CYS A CA 1
ATOM 675 C C . CYS A 1 86 ? -7.749 3.088 1.210 1.00 95.44 86 CYS A C 1
ATOM 677 O O . CYS A 1 86 ? -8.233 3.604 2.216 1.00 95.44 86 CYS A O 1
ATOM 679 N N . VAL A 1 87 ? -7.941 3.601 -0.010 1.00 95.50 87 VAL A N 1
ATOM 680 C CA . VAL A 1 87 ? -8.778 4.786 -0.258 1.00 95.50 87 VAL A CA 1
ATOM 681 C C . VAL A 1 87 ? -10.234 4.514 0.112 1.00 95.50 87 VAL A C 1
ATOM 683 O O . VAL A 1 87 ? -10.842 5.317 0.817 1.00 95.50 87 VAL A O 1
ATOM 686 N N . GLN A 1 88 ? -10.784 3.374 -0.308 1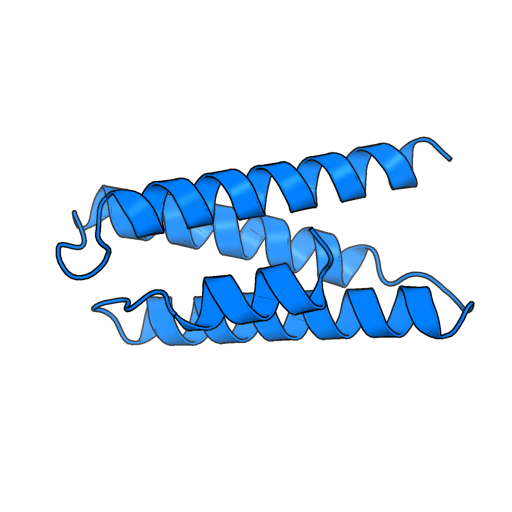.00 94.31 88 GLN A N 1
ATOM 687 C CA . GLN A 1 88 ? -12.153 2.987 0.029 1.00 94.31 88 GLN A CA 1
ATOM 688 C C . GLN A 1 88 ? -12.338 2.839 1.543 1.00 94.31 88 GLN A C 1
ATOM 690 O O . GLN A 1 88 ? -13.350 3.281 2.094 1.00 94.31 88 GLN A O 1
ATOM 695 N N . LEU A 1 89 ? -11.349 2.261 2.227 1.00 91.94 89 LEU A N 1
ATOM 696 C CA . LEU A 1 89 ? -11.344 2.144 3.682 1.00 91.94 89 LEU A CA 1
ATOM 697 C C . LEU A 1 89 ? -11.366 3.521 4.356 1.00 91.94 89 LEU A C 1
ATOM 699 O O . LEU A 1 89 ? -12.218 3.772 5.208 1.00 91.94 89 LEU A O 1
ATOM 703 N N . HIS A 1 90 ? -10.492 4.432 3.919 1.00 91.56 90 HIS A N 1
ATOM 704 C CA . HIS A 1 90 ? -10.439 5.801 4.430 1.00 91.56 90 HIS A CA 1
ATOM 705 C C . HIS A 1 90 ? -11.769 6.538 4.219 1.00 91.56 90 HIS A C 1
ATOM 707 O O . HIS A 1 90 ? -12.270 7.190 5.133 1.00 91.56 90 HIS A O 1
ATOM 713 N N . GLN A 1 91 ? -12.371 6.420 3.033 1.00 90.50 91 GLN A N 1
ATOM 714 C CA . GLN A 1 91 ? -13.662 7.041 2.712 1.00 90.50 91 GLN A CA 1
ATOM 715 C C . GLN A 1 91 ? -14.804 6.491 3.566 1.00 90.50 91 GLN A C 1
ATOM 717 O O . GLN A 1 91 ? -15.617 7.263 4.071 1.00 90.50 91 GLN A O 1
ATOM 722 N N . THR A 1 92 ? -14.847 5.169 3.750 1.00 88.00 92 THR A N 1
ATOM 723 C CA . THR A 1 92 ? -15.881 4.508 4.558 1.00 88.00 92 THR A CA 1
ATOM 724 C C . THR A 1 92 ? -15.825 4.997 5.999 1.00 88.00 92 THR A C 1
ATOM 726 O O . THR A 1 92 ? -16.854 5.324 6.572 1.00 88.00 92 THR A O 1
ATOM 729 N N . GLN A 1 93 ? -14.626 5.108 6.568 1.00 79.31 93 GLN A N 1
ATOM 730 C CA . GLN A 1 93 ? -14.457 5.529 7.956 1.00 79.31 93 GLN A CA 1
ATOM 731 C C . GLN A 1 93 ? -14.561 7.041 8.172 1.00 79.31 93 GLN A C 1
ATOM 733 O O . GLN A 1 93 ? -14.934 7.457 9.257 1.00 79.31 93 GLN A O 1
ATOM 738 N N . SER A 1 94 ? -14.275 7.861 7.155 1.00 72.94 94 SER A N 1
ATOM 739 C CA . SER A 1 94 ? -14.491 9.318 7.221 1.00 72.94 94 SER A CA 1
ATOM 740 C C . SER A 1 94 ? -15.971 9.711 7.105 1.00 72.94 94 SER A C 1
ATOM 742 O O . SER A 1 94 ? -16.310 10.873 7.304 1.00 72.94 94 SER A O 1
ATOM 744 N N . SER A 1 95 ? -16.834 8.770 6.709 1.00 62.16 95 SER A N 1
ATOM 745 C CA . SER A 1 95 ? -18.277 8.982 6.522 1.00 62.16 95 SER A CA 1
ATOM 746 C C . SER A 1 95 ? -19.116 8.506 7.720 1.00 62.16 95 SER A C 1
ATOM 748 O O . SER A 1 95 ? -20.344 8.525 7.634 1.00 62.16 95 SER A O 1
ATOM 750 N N . ILE A 1 96 ? -18.461 8.044 8.792 1.00 54.16 96 ILE A N 1
ATOM 751 C CA . ILE A 1 96 ? -19.047 7.594 10.067 1.00 54.16 96 ILE A CA 1
ATOM 752 C C . ILE A 1 96 ? -18.766 8.667 11.117 1.00 54.16 96 ILE A C 1
ATOM 754 O O . ILE A 1 96 ? -19.700 8.974 11.889 1.00 54.16 96 ILE A O 1
#

Organism: NCBI:txid1122245

pLDDT: mean 94.05, std 7.05, range [54.16, 98.5]

Radius of gyration: 13.23 Å; chains: 1; bounding box: 36×19×37 Å

Secondary structure (DSSP, 8-state):
--HHHHHHHHHT---SSHHHHHHHHHHHHHHHHHHHHHHTTS---HHHHHHHHHHHHHHHHHHHHTT-TTS-HHHHHHHHHHHHHHHHHHHHHHT-

Sequence (96 aa):
MTISELCRELSRIQFSTAHAKERASRVIQQLQIYDSSVQSGGDINFVALLDAIAGMVWLLEHVRRINDRQVLPAQRLLLAESHATCVQLHQTQSSI